Protein AF-A0A3C0G1G6-F1 (afdb_monomer)

Mean predicted aligned error: 9.92 Å

Foldseek 3Di:
DKDQVVQLEEEQDDPLPCVVVVLVVQVVHHRIDDDDDPDRDDDPVSPSGQYEYEDEDPVVSLVSVVVVCCVDDDDPDDPDDSVVSVVCCVPPDPCPDDPPVVSDDPSYDYDYPPDD

Radius of gyration: 16.05 Å; Cα contacts (8 Å, |Δi|>4): 121; chains: 1; bounding box: 33×27×41 Å

Secondary structure (DSSP, 8-state):
-EEEGGGTEEE---TTSTHHHHHHHHTTSTTEEE---SSSPPPGGGTTSEEEEEE--HHHHHHHHHHHHHH-SS-TT--S-HHHHHHHHHHH----S--GGGG--TTEEEEE----

Structure (mmCIF, N/CA/C/O backbone):
data_AF-A0A3C0G1G6-F1
#
_entry.id   AF-A0A3C0G1G6-F1
#
loop_
_atom_site.group_PDB
_atom_site.id
_atom_site.type_symbol
_atom_site.label_atom_id
_atom_site.label_alt_id
_atom_site.label_comp_id
_atom_site.label_asym_id
_atom_site.label_entity_id
_atom_site.label_seq_id
_atom_site.pdbx_PDB_ins_code
_atom_site.Cartn_x
_atom_site.Cartn_y
_atom_site.Cartn_z
_atom_site.occupancy
_atom_site.B_iso_or_equiv
_atom_site.auth_seq_id
_atom_site.auth_comp_id
_atom_site.auth_asym_id
_atom_site.auth_atom_id
_atom_site.pdbx_PDB_model_num
ATOM 1 N N . MET A 1 1 ? 3.414 0.442 7.561 1.00 76.69 1 MET A N 1
ATOM 2 C CA . MET A 1 1 ? 2.014 0.121 7.904 1.00 76.69 1 MET A CA 1
ATOM 3 C C . MET A 1 1 ? 1.460 1.295 8.693 1.00 76.69 1 MET A C 1
ATOM 5 O O . MET A 1 1 ? 2.227 1.971 9.367 1.00 76.69 1 MET A O 1
ATOM 9 N N . PHE A 1 2 ? 0.169 1.572 8.597 1.00 77.75 2 PHE A N 1
ATOM 10 C CA . PHE A 1 2 ? -0.470 2.659 9.342 1.00 77.75 2 PHE A CA 1
ATOM 11 C C . PHE A 1 2 ? -1.662 2.093 10.100 1.00 77.75 2 PHE A C 1
ATOM 13 O O . PHE A 1 2 ? -2.329 1.207 9.577 1.00 77.75 2 PHE A O 1
ATOM 20 N N . VAL A 1 3 ? -1.937 2.568 11.309 1.00 79.25 3 VAL A N 1
ATOM 21 C CA . VAL A 1 3 ? -3.097 2.116 12.089 1.00 79.25 3 VAL A CA 1
ATOM 22 C C . VAL A 1 3 ? -3.825 3.291 12.724 1.00 79.25 3 VAL A C 1
ATOM 24 O O . VAL A 1 3 ? -3.235 4.336 12.991 1.00 79.25 3 VAL A O 1
ATOM 27 N N . ILE A 1 4 ? -5.124 3.110 12.945 1.00 81.19 4 ILE A N 1
ATOM 28 C CA . ILE A 1 4 ? -6.011 4.048 13.631 1.00 81.19 4 ILE A CA 1
ATOM 29 C C . ILE A 1 4 ? -6.676 3.267 14.768 1.00 81.19 4 ILE A C 1
ATOM 31 O O . ILE A 1 4 ? -7.656 2.546 14.557 1.00 81.19 4 ILE A O 1
ATOM 35 N N . HIS A 1 5 ? -6.116 3.378 15.973 1.00 82.44 5 HIS A N 1
ATOM 36 C CA . HIS A 1 5 ? -6.478 2.540 17.121 1.00 82.44 5 HIS A CA 1
ATOM 37 C C . HIS A 1 5 ? -7.923 2.718 17.569 1.00 82.44 5 HIS A C 1
ATOM 39 O O . HIS A 1 5 ? -8.637 1.736 17.753 1.00 82.44 5 HIS A O 1
ATOM 45 N N . THR A 1 6 ? -8.373 3.966 17.671 1.00 83.25 6 THR A N 1
ATOM 46 C CA . THR A 1 6 ? -9.738 4.330 18.089 1.00 83.25 6 THR A CA 1
ATOM 47 C C . THR A 1 6 ? -10.812 3.704 17.201 1.00 83.25 6 THR A C 1
ATOM 49 O O . THR A 1 6 ? -11.889 3.362 17.677 1.00 83.25 6 THR A O 1
ATOM 52 N N . LYS A 1 7 ? -10.515 3.506 15.911 1.00 83.06 7 LYS A N 1
ATOM 53 C CA . LYS A 1 7 ? -11.435 2.916 14.927 1.00 83.06 7 LYS A CA 1
ATOM 54 C C . LYS A 1 7 ? -11.183 1.432 14.668 1.00 83.06 7 LYS A C 1
ATOM 56 O O . LYS A 1 7 ? -11.926 0.842 13.890 1.00 83.06 7 LYS A O 1
ATOM 61 N N . ARG A 1 8 ? -10.142 0.843 15.270 1.00 89.44 8 ARG A N 1
ATOM 62 C CA . ARG A 1 8 ? -9.682 -0.530 15.004 1.00 89.44 8 ARG A CA 1
ATOM 63 C C . ARG A 1 8 ? -9.488 -0.819 13.507 1.00 89.44 8 ARG A C 1
ATOM 65 O O . ARG A 1 8 ? -9.830 -1.896 13.025 1.00 89.44 8 ARG A O 1
ATOM 72 N N . LYS A 1 9 ? -8.942 0.155 12.768 1.00 88.19 9 LYS A N 1
ATOM 73 C CA . LYS A 1 9 ? -8.626 0.025 11.335 1.00 88.19 9 LYS A CA 1
ATOM 74 C C . LYS A 1 9 ? -7.128 0.137 11.097 1.00 88.19 9 LYS A C 1
ATOM 76 O O . LYS A 1 9 ? -6.443 0.900 11.779 1.00 88.19 9 LYS A O 1
ATOM 81 N N . GLY A 1 10 ? -6.626 -0.577 10.101 1.00 87.25 10 GLY A N 1
ATOM 82 C CA . GLY A 1 10 ? -5.230 -0.536 9.691 1.00 87.25 10 GLY A CA 1
ATOM 83 C C . GLY A 1 10 ? -5.069 -0.500 8.178 1.00 87.25 10 GLY A C 1
ATOM 84 O O . GLY A 1 10 ? -5.900 -1.013 7.439 1.00 87.25 10 GLY A O 1
ATOM 85 N N . PHE A 1 11 ? -3.984 0.106 7.709 1.00 84.38 11 PHE A N 1
ATOM 86 C CA . PHE A 1 11 ? -3.570 0.107 6.316 1.00 84.38 11 PHE A CA 1
ATOM 87 C C . PHE A 1 11 ? -2.209 -0.573 6.152 1.00 84.38 11 PHE A C 1
ATOM 89 O O . PHE A 1 11 ? -1.190 -0.151 6.722 1.00 84.38 11 PHE A O 1
ATOM 96 N N . ILE A 1 12 ? -2.172 -1.609 5.320 1.00 79.69 12 ILE A N 1
ATOM 97 C CA . ILE A 1 12 ? -0.930 -2.262 4.918 1.00 79.69 12 ILE A CA 1
ATOM 98 C C . ILE A 1 12 ? -0.312 -1.422 3.806 1.00 79.69 12 ILE A C 1
ATOM 100 O O . ILE A 1 12 ? -0.729 -1.473 2.648 1.00 79.69 12 ILE A O 1
ATOM 104 N N . HIS A 1 13 ? 0.702 -0.637 4.174 1.00 73.31 13 HIS A N 1
ATOM 105 C CA . HIS A 1 13 ? 1.500 0.086 3.195 1.00 73.31 13 HIS A CA 1
ATOM 106 C C . HIS A 1 13 ? 2.346 -0.892 2.389 1.00 73.31 13 HIS A C 1
ATOM 108 O O . HIS A 1 13 ? 3.306 -1.462 2.907 1.00 73.31 13 HIS A O 1
ATOM 114 N N . ILE A 1 14 ? 2.012 -1.018 1.112 1.00 67.75 14 ILE A N 1
ATOM 115 C CA . ILE A 1 14 ? 2.878 -1.649 0.126 1.00 67.75 14 ILE A CA 1
ATOM 116 C C . ILE A 1 14 ? 3.761 -0.548 -0.479 1.00 67.75 14 ILE A C 1
ATOM 118 O O . ILE A 1 14 ? 3.225 0.472 -0.920 1.00 67.75 14 ILE A O 1
ATOM 122 N N . PRO A 1 15 ? 5.097 -0.699 -0.503 1.00 63.19 15 PRO A N 1
ATOM 123 C CA . PRO A 1 15 ? 5.981 0.303 -1.082 1.00 63.19 15 PRO A CA 1
ATOM 124 C C . PRO A 1 15 ? 5.547 0.718 -2.491 1.00 63.19 15 PRO A C 1
ATOM 126 O O . PRO A 1 15 ? 5.144 -0.119 -3.297 1.00 63.19 15 PRO A O 1
ATOM 129 N N . ARG A 1 16 ? 5.687 2.016 -2.789 1.00 63.00 16 ARG A N 1
ATOM 130 C CA . ARG A 1 16 ? 5.404 2.627 -4.106 1.00 63.00 16 ARG A CA 1
ATOM 131 C C . ARG A 1 16 ? 3.931 2.626 -4.546 1.00 63.00 16 ARG A C 1
ATOM 133 O O . ARG A 1 16 ? 3.653 2.961 -5.690 1.00 63.00 16 ARG A O 1
ATOM 140 N N . THR A 1 17 ? 2.996 2.334 -3.645 1.00 62.09 17 THR A N 1
ATOM 141 C CA . THR A 1 17 ? 1.580 2.721 -3.794 1.00 62.09 17 THR A CA 1
ATOM 142 C C . THR A 1 17 ? 1.334 4.096 -3.157 1.00 62.09 17 THR A C 1
ATOM 144 O O . THR A 1 17 ? 2.267 4.693 -2.606 1.00 62.09 17 THR A O 1
ATOM 147 N N . ALA A 1 18 ? 0.092 4.599 -3.183 1.00 66.19 18 ALA A N 1
ATOM 148 C CA . ALA A 1 18 ? -0.357 5.873 -2.595 1.00 66.19 18 ALA A CA 1
ATOM 149 C C . ALA A 1 18 ? -0.147 6.015 -1.062 1.00 66.19 18 ALA A C 1
ATOM 151 O O . ALA A 1 18 ? -0.780 6.836 -0.407 1.00 66.19 18 ALA A O 1
ATOM 152 N N . GLY A 1 19 ? 0.762 5.248 -0.455 1.00 73.56 19 GLY A N 1
ATOM 153 C CA . GLY A 1 19 ? 1.012 5.207 0.979 1.00 73.56 19 GLY A CA 1
ATOM 154 C C . GLY A 1 19 ? 1.360 6.543 1.617 1.00 73.56 19 GLY A C 1
ATOM 155 O O . GLY A 1 19 ? 0.882 6.792 2.711 1.00 73.56 19 GLY A O 1
ATOM 156 N N . ARG A 1 20 ? 2.126 7.423 0.953 1.00 75.69 20 ARG A N 1
ATOM 157 C CA . ARG A 1 20 ? 2.400 8.774 1.489 1.00 75.69 20 ARG A CA 1
ATOM 158 C C . ARG A 1 20 ? 1.136 9.633 1.561 1.00 75.69 20 ARG A C 1
ATOM 160 O O . ARG A 1 20 ? 0.958 10.368 2.525 1.00 75.69 20 ARG A O 1
ATOM 167 N N . PHE A 1 21 ? 0.272 9.532 0.551 1.00 79.31 21 PHE A N 1
ATOM 168 C CA . PHE A 1 21 ? -1.016 10.221 0.539 1.00 79.31 21 PHE A CA 1
ATOM 169 C C . PHE A 1 21 ? -1.950 9.644 1.609 1.00 79.31 21 PHE A C 1
ATOM 171 O O . PHE A 1 21 ? -2.508 10.382 2.407 1.00 79.31 21 PHE A O 1
ATOM 178 N N . ILE A 1 22 ? -2.050 8.320 1.705 1.00 79.31 22 ILE A N 1
ATOM 179 C CA . ILE A 1 22 ? -2.877 7.660 2.723 1.00 79.31 22 ILE A CA 1
ATOM 180 C C . ILE A 1 22 ? -2.375 7.987 4.129 1.00 79.31 22 ILE A C 1
ATOM 182 O O . ILE A 1 22 ? -3.173 8.310 5.001 1.00 79.31 22 ILE A O 1
ATOM 186 N N . GLU A 1 23 ? -1.059 7.980 4.348 1.00 83.69 23 GLU A N 1
ATOM 187 C CA . GLU A 1 23 ? -0.467 8.390 5.618 1.00 83.69 23 GLU A CA 1
ATOM 188 C C . GLU A 1 23 ? -0.842 9.833 5.971 1.00 83.69 23 GLU A C 1
ATOM 190 O O . GLU A 1 23 ? -1.193 10.097 7.120 1.00 83.69 23 GLU A O 1
ATOM 195 N N . SER A 1 24 ? -0.807 10.762 5.006 1.00 85.31 24 SER A N 1
ATOM 196 C CA . SER A 1 24 ? -1.174 12.160 5.261 1.00 85.31 24 SER A CA 1
ATOM 197 C C . SER A 1 24 ? -2.642 12.305 5.659 1.00 85.31 24 SER A C 1
ATOM 199 O O . SER A 1 24 ? -2.934 13.056 6.585 1.00 85.31 24 SER A O 1
ATOM 201 N N . GLN A 1 25 ? -3.542 11.535 5.041 1.00 85.62 25 GLN A N 1
ATOM 202 C CA . GLN A 1 25 ? -4.954 11.502 5.429 1.00 85.62 25 GLN A CA 1
ATOM 203 C C . GLN A 1 25 ? -5.151 10.859 6.808 1.00 85.62 25 GLN A C 1
ATOM 205 O O . GLN A 1 25 ? -5.896 11.378 7.637 1.00 85.62 25 GLN A O 1
ATOM 210 N N . CYS A 1 26 ? -4.456 9.756 7.101 1.00 84.38 26 CYS A N 1
ATOM 211 C CA . CYS A 1 26 ? -4.570 9.068 8.385 1.00 84.38 26 CYS A CA 1
ATOM 212 C C . CYS A 1 26 ? -4.042 9.903 9.559 1.00 84.38 26 CYS A C 1
ATOM 214 O O . CYS A 1 26 ? -4.602 9.808 10.645 1.00 84.38 26 CYS A O 1
ATOM 216 N N . ARG A 1 27 ? -3.017 10.744 9.355 1.00 88.75 27 ARG A N 1
ATOM 217 C CA . ARG A 1 27 ? -2.477 11.652 10.388 1.00 88.75 27 ARG A CA 1
ATOM 218 C C . ARG A 1 27 ? -3.500 12.647 10.936 1.00 88.75 27 ARG A C 1
ATOM 220 O O . ARG A 1 27 ? -3.299 13.164 12.028 1.00 88.75 27 ARG A O 1
ATOM 227 N N . LEU A 1 28 ? -4.572 12.912 10.192 1.00 88.56 28 LEU A N 1
ATOM 228 C CA . LEU A 1 28 ? -5.660 13.795 10.616 1.00 88.56 28 LEU A CA 1
ATOM 229 C C . LEU A 1 28 ? -6.661 13.096 11.552 1.00 88.56 28 LEU A C 1
ATOM 231 O O . LEU A 1 28 ? -7.572 13.740 12.064 1.00 88.56 28 LEU A O 1
ATOM 235 N N . LEU A 1 29 ? -6.530 11.782 11.757 1.00 86.81 29 LEU A N 1
ATOM 236 C CA . LEU A 1 29 ? -7.457 10.986 12.553 1.00 86.81 29 LEU A CA 1
ATOM 237 C C . LEU A 1 29 ? -6.936 10.783 13.978 1.00 86.81 29 LEU A C 1
ATOM 239 O O . LEU A 1 29 ? -5.769 10.454 14.199 1.00 86.81 29 LEU A O 1
ATOM 243 N N . GLU A 1 30 ? -7.838 10.907 14.951 1.00 89.56 30 GLU A N 1
ATOM 244 C CA . GLU A 1 30 ? -7.553 10.577 16.346 1.00 89.56 30 GLU A CA 1
ATOM 245 C C . GLU A 1 30 ? -7.119 9.110 16.484 1.00 89.56 30 GLU A C 1
ATOM 247 O O . GLU A 1 30 ? -7.738 8.208 15.916 1.00 89.56 30 GLU A O 1
ATOM 252 N N . GLY A 1 31 ? -6.066 8.857 17.263 1.00 86.19 31 GLY A N 1
ATOM 253 C CA . GLY A 1 31 ? -5.546 7.506 17.482 1.00 86.19 31 GLY A CA 1
ATOM 254 C C . GLY A 1 31 ? -4.698 6.963 16.332 1.00 86.19 31 GLY A C 1
ATOM 255 O O . GLY A 1 31 ? -4.462 5.754 16.285 1.00 86.19 31 GLY A O 1
ATOM 256 N N . PHE A 1 32 ? -4.248 7.820 15.410 1.00 90.56 32 PHE A N 1
ATOM 257 C CA . PHE A 1 32 ? -3.261 7.455 14.398 1.00 90.56 32 PHE A CA 1
ATOM 258 C C . PHE A 1 32 ? -1.930 7.032 15.030 1.00 90.56 32 PHE A C 1
ATOM 260 O O . PHE A 1 32 ? -1.363 7.745 15.858 1.00 90.56 32 PHE A O 1
ATOM 267 N N . GLN A 1 33 ? -1.390 5.906 14.566 1.00 87.31 33 GLN A N 1
ATOM 268 C CA . GLN A 1 33 ? -0.005 5.513 14.797 1.00 87.31 33 GLN A CA 1
ATOM 269 C C . GLN A 1 33 ? 0.624 4.985 13.503 1.00 87.31 33 GLN A C 1
ATOM 271 O O . GLN A 1 33 ? 0.012 4.248 12.723 1.00 87.31 33 GLN A O 1
ATOM 276 N N . SER A 1 34 ? 1.885 5.357 13.278 1.00 82.62 34 SER A N 1
ATOM 277 C CA . SER A 1 34 ? 2.695 4.826 12.182 1.00 82.62 34 SER A CA 1
ATOM 278 C C . SER A 1 34 ? 3.540 3.672 12.707 1.00 82.62 34 SER A C 1
ATOM 280 O O . SER A 1 34 ? 4.373 3.865 13.591 1.00 82.62 34 SER A O 1
ATOM 282 N N . ILE A 1 35 ? 3.330 2.471 12.165 1.00 77.38 35 ILE A N 1
ATOM 283 C CA . ILE A 1 35 ? 4.065 1.268 12.561 1.00 77.38 35 ILE A CA 1
ATOM 284 C C . ILE A 1 35 ? 4.984 0.872 11.406 1.00 77.38 35 ILE A C 1
ATOM 286 O O . ILE A 1 35 ? 4.553 0.682 10.259 1.00 77.38 35 ILE A O 1
ATOM 290 N N . ARG A 1 36 ? 6.277 0.731 11.704 1.00 69.25 36 ARG A N 1
ATOM 291 C CA . ARG A 1 36 ? 7.300 0.284 10.751 1.00 69.25 36 ARG A CA 1
ATOM 292 C C . ARG A 1 36 ? 7.731 -1.147 11.079 1.00 69.25 36 ARG A C 1
ATOM 294 O O . ARG A 1 36 ? 8.800 -1.326 11.657 1.00 69.25 36 ARG A O 1
ATOM 301 N N . PRO A 1 37 ? 6.923 -2.172 10.765 1.00 59.69 37 PRO A N 1
ATOM 302 C CA . PRO A 1 37 ? 7.414 -3.531 10.890 1.00 59.69 37 PRO A CA 1
ATOM 303 C C . PRO A 1 37 ? 8.482 -3.766 9.813 1.00 59.69 37 PRO A C 1
ATOM 305 O O . PRO A 1 37 ? 8.347 -3.299 8.680 1.00 59.69 37 PRO A O 1
ATOM 308 N N . HIS A 1 38 ? 9.546 -4.488 10.171 1.00 53.12 38 HIS A N 1
ATOM 309 C CA . HIS A 1 38 ? 10.630 -4.847 9.249 1.00 53.12 38 HIS A CA 1
ATOM 310 C C . HIS A 1 38 ? 10.192 -5.836 8.154 1.00 53.12 38 HIS A C 1
ATOM 312 O O . HIS A 1 38 ? 10.932 -6.071 7.207 1.00 53.12 38 HIS A O 1
ATOM 318 N N . HIS A 1 39 ? 8.973 -6.370 8.242 1.00 53.25 39 HIS A N 1
ATOM 319 C CA . HIS A 1 39 ? 8.367 -7.263 7.264 1.00 53.25 39 HIS A CA 1
ATOM 320 C C . HIS A 1 39 ? 6.857 -7.002 7.188 1.00 53.25 39 HIS A C 1
ATOM 322 O O . HIS A 1 39 ? 6.254 -6.463 8.114 1.00 53.25 39 HIS A O 1
ATOM 328 N N . THR A 1 40 ? 6.244 -7.361 6.066 1.00 60.62 40 THR A N 1
ATOM 329 C CA . THR A 1 40 ? 4.850 -7.096 5.664 1.00 60.62 40 THR A CA 1
ATOM 330 C C . THR A 1 40 ? 3.775 -7.851 6.471 1.00 60.62 40 THR A C 1
ATOM 332 O O . THR A 1 40 ? 2.650 -8.013 6.006 1.00 60.62 40 THR A O 1
ATOM 335 N N . HIS A 1 41 ? 4.082 -8.299 7.689 1.00 68.62 41 HIS A N 1
ATOM 336 C CA . HIS A 1 41 ? 3.168 -9.053 8.550 1.00 68.62 41 HIS A CA 1
ATOM 337 C C . HIS A 1 41 ? 2.378 -8.144 9.493 1.00 68.62 41 HIS A C 1
ATOM 339 O O . HIS A 1 41 ? 2.917 -7.188 10.051 1.00 68.62 41 HIS A O 1
ATOM 345 N N . ILE A 1 42 ? 1.101 -8.478 9.701 1.00 75.75 42 ILE A N 1
ATOM 346 C CA . ILE A 1 42 ? 0.268 -7.879 10.749 1.00 75.75 42 ILE A CA 1
ATOM 347 C C . ILE A 1 42 ? 0.735 -8.427 12.110 1.00 75.75 42 ILE A C 1
ATOM 349 O O . ILE A 1 42 ? 0.713 -9.647 12.292 1.00 75.75 42 ILE A O 1
ATOM 353 N N . PRO A 1 43 ? 1.148 -7.568 13.063 1.00 78.50 43 PRO A N 1
ATOM 354 C CA . PRO A 1 43 ? 1.479 -7.993 14.423 1.00 78.50 43 PRO A CA 1
ATOM 355 C C . PRO A 1 43 ? 0.318 -8.735 15.097 1.00 78.50 43 PRO A C 1
ATOM 357 O O . PRO A 1 43 ? -0.841 -8.367 14.908 1.00 78.50 43 PRO A O 1
ATOM 360 N N . GLU A 1 44 ? 0.621 -9.749 15.914 1.00 82.38 44 GLU A N 1
ATOM 361 C CA . GLU A 1 44 ? -0.392 -10.603 16.562 1.00 82.38 44 GLU A CA 1
ATOM 362 C C . GLU A 1 44 ? -1.440 -9.790 17.332 1.00 82.38 44 GLU A C 1
ATOM 364 O O . GLU A 1 44 ? -2.639 -10.027 17.217 1.00 82.38 4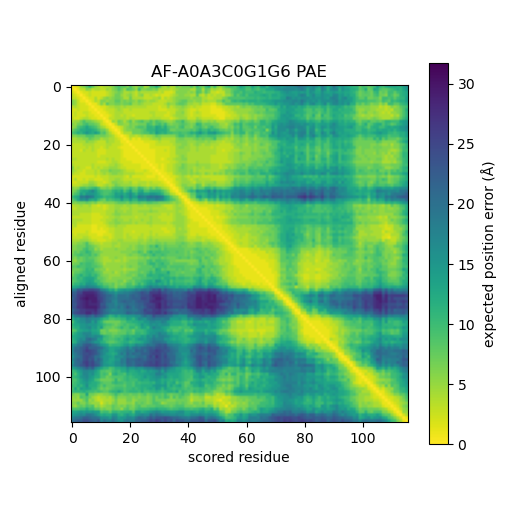4 GLU A O 1
ATOM 369 N N . ASN A 1 45 ? -0.982 -8.758 18.044 1.00 84.88 45 ASN A N 1
ATO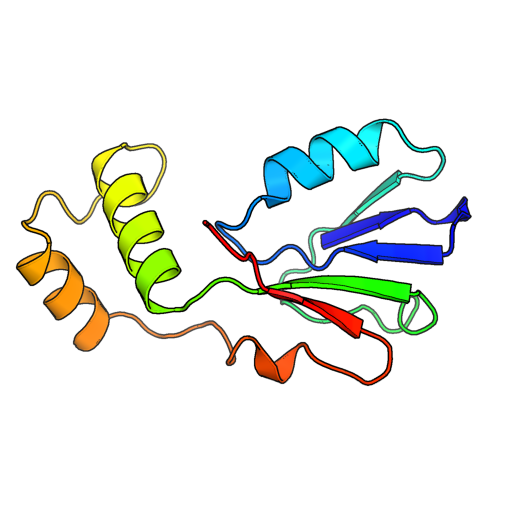M 370 C CA . ASN A 1 45 ? -1.804 -7.860 18.850 1.00 84.88 45 ASN A CA 1
ATOM 371 C C . ASN A 1 45 ? -2.702 -6.909 18.034 1.00 84.88 45 ASN A C 1
ATOM 373 O O . ASN A 1 45 ? -3.385 -6.082 18.631 1.00 84.88 45 ASN A O 1
ATOM 377 N N . LEU A 1 46 ? -2.659 -6.974 16.699 1.00 85.88 46 LEU A N 1
ATOM 378 C CA . LEU A 1 46 ? -3.458 -6.148 15.790 1.00 85.88 46 LEU A CA 1
ATOM 379 C C . LEU A 1 46 ? -4.239 -6.985 14.759 1.00 85.88 46 LEU A C 1
ATOM 381 O O . LEU A 1 46 ? -4.813 -6.436 13.815 1.00 85.88 46 LEU A O 1
ATOM 385 N N . LYS A 1 47 ? -4.260 -8.319 14.886 1.00 84.38 47 LYS A N 1
ATOM 386 C CA . LYS A 1 47 ? -4.974 -9.203 13.943 1.00 84.38 47 LYS A CA 1
ATOM 387 C C . LYS A 1 47 ? -6.487 -8.995 13.934 1.00 84.38 47 LYS A C 1
ATOM 389 O O . LYS A 1 47 ? -7.139 -9.276 12.933 1.00 84.38 47 LYS A O 1
ATOM 394 N N . ASP A 1 48 ? -7.029 -8.488 15.030 1.00 85.81 48 ASP A N 1
ATOM 395 C CA . ASP A 1 48 ? -8.443 -8.203 15.255 1.00 85.81 48 ASP A CA 1
ATOM 396 C C . ASP A 1 48 ? -8.910 -6.857 14.660 1.00 85.81 48 ASP A C 1
ATOM 398 O O . ASP A 1 48 ? -10.065 -6.462 14.847 1.00 85.81 48 ASP A O 1
ATOM 402 N N . TYR A 1 49 ? -8.024 -6.142 13.960 1.00 88.88 49 TYR A N 1
ATOM 403 C CA . TYR A 1 49 ? -8.333 -4.898 13.255 1.00 88.88 49 TYR A CA 1
ATOM 404 C C . TYR A 1 49 ? -8.904 -5.189 11.862 1.00 88.88 49 TYR A C 1
ATOM 406 O O . TYR A 1 49 ? -8.587 -6.200 11.233 1.00 88.88 49 TYR A O 1
ATOM 414 N N . GLU A 1 50 ? -9.716 -4.264 11.353 1.00 88.19 50 GLU A N 1
ATOM 415 C CA . GLU A 1 50 ? -10.090 -4.234 9.938 1.00 88.19 50 GLU A CA 1
ATOM 416 C C . GLU A 1 50 ? -8.892 -3.730 9.125 1.00 88.19 50 GLU A C 1
ATOM 418 O O . GLU A 1 50 ? -8.435 -2.599 9.319 1.00 88.19 50 GLU A O 1
ATOM 423 N N . TRP A 1 51 ? -8.377 -4.553 8.212 1.00 86.12 51 TRP A N 1
ATOM 424 C CA . TRP A 1 51 ? -7.211 -4.197 7.413 1.00 86.12 51 TRP A CA 1
ATOM 425 C C . TRP A 1 51 ? -7.585 -3.796 5.997 1.00 86.12 51 TRP A C 1
ATOM 427 O O . TRP A 1 51 ? -8.413 -4.418 5.339 1.00 86.12 51 TRP A O 1
ATOM 437 N N . HIS A 1 52 ? -6.922 -2.752 5.526 1.00 84.12 52 HIS A N 1
ATOM 438 C CA . HIS A 1 52 ? -7.098 -2.159 4.217 1.00 84.12 52 HIS A CA 1
ATOM 439 C C . HIS A 1 52 ? -5.758 -2.230 3.466 1.00 84.12 52 HIS A C 1
ATOM 441 O O . HIS A 1 52 ? -4.712 -1.877 4.013 1.00 84.12 52 HIS A O 1
ATOM 447 N N . THR A 1 53 ? -5.755 -2.661 2.206 1.00 81.12 53 THR A N 1
ATOM 448 C CA . THR A 1 53 ? -4.592 -2.526 1.324 1.00 81.12 53 THR A CA 1
ATOM 449 C C . THR A 1 53 ? -4.988 -2.163 -0.106 1.00 81.12 53 THR A C 1
ATOM 451 O O . THR A 1 53 ? -6.070 -2.518 -0.568 1.00 81.12 53 THR A O 1
ATOM 454 N N . LEU A 1 54 ? -4.101 -1.446 -0.798 1.00 75.81 54 LEU A N 1
ATOM 455 C CA . LEU A 1 54 ? -4.231 -1.151 -2.223 1.00 75.81 54 LEU A CA 1
ATOM 456 C C . LEU A 1 54 ? -3.263 -2.020 -3.012 1.00 75.81 54 LEU A C 1
ATOM 458 O O . LEU A 1 54 ? -2.049 -1.984 -2.776 1.00 75.81 54 LEU A O 1
ATOM 462 N N . VAL A 1 55 ? -3.811 -2.755 -3.971 1.00 72.44 55 VAL A N 1
ATOM 463 C CA . VAL A 1 55 ? -3.047 -3.528 -4.944 1.00 72.44 55 VAL A CA 1
ATOM 464 C C . VAL A 1 55 ? -3.090 -2.784 -6.271 1.00 72.44 55 VAL A C 1
ATOM 466 O O . VAL A 1 55 ? -4.115 -2.223 -6.657 1.00 72.44 55 VAL A O 1
ATOM 469 N N . ARG A 1 56 ? -1.942 -2.749 -6.944 1.00 70.19 56 ARG A N 1
ATOM 470 C CA . ARG A 1 56 ? -1.771 -2.093 -8.235 1.00 70.19 56 ARG A CA 1
ATOM 471 C C . ARG A 1 56 ? -1.466 -3.150 -9.276 1.00 70.19 56 ARG A C 1
ATOM 473 O O . ARG A 1 56 ? -0.760 -4.109 -8.957 1.00 70.19 56 ARG A O 1
ATOM 480 N N . ASP A 1 57 ? -1.961 -2.941 -10.489 1.00 71.25 57 ASP A N 1
ATOM 481 C CA . ASP A 1 57 ? -1.601 -3.761 -11.635 1.00 71.25 57 ASP A CA 1
ATOM 482 C C . ASP A 1 57 ? -0.064 -3.932 -11.726 1.00 71.25 57 ASP A C 1
ATOM 484 O O . ASP A 1 57 ? 0.688 -2.959 -11.558 1.00 71.25 57 ASP A O 1
ATOM 488 N N . PRO A 1 58 ? 0.437 -5.166 -11.922 1.00 70.06 58 PRO A N 1
ATOM 489 C CA . PRO A 1 58 ? 1.870 -5.432 -11.945 1.00 70.06 58 PRO A CA 1
ATOM 490 C C . PRO A 1 58 ? 2.602 -4.699 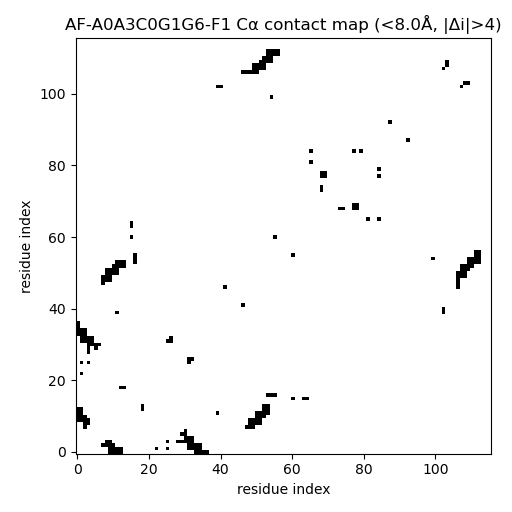-13.078 1.00 70.06 58 PRO A C 1
ATOM 492 O O . PRO A 1 58 ? 3.736 -4.266 -12.862 1.00 70.06 58 PRO A O 1
ATOM 495 N N . VAL A 1 59 ? 1.980 -4.503 -14.246 1.00 71.38 59 VAL A N 1
ATOM 496 C CA . VAL A 1 59 ? 2.570 -3.767 -15.376 1.00 71.38 59 VAL A CA 1
ATOM 497 C C . VAL A 1 59 ? 2.707 -2.292 -15.014 1.00 71.38 59 VAL A C 1
ATOM 499 O O . VAL A 1 59 ? 3.796 -1.719 -15.120 1.00 71.38 59 VAL A O 1
ATOM 502 N N . GLU A 1 60 ? 1.644 -1.683 -14.490 1.00 72.75 60 GLU A N 1
ATOM 503 C CA . GLU A 1 60 ? 1.703 -0.297 -14.028 1.00 72.75 60 GLU A CA 1
ATOM 504 C C . GLU A 1 60 ? 2.719 -0.094 -12.900 1.00 72.75 60 GLU A C 1
ATOM 506 O O . GLU A 1 60 ? 3.404 0.933 -12.833 1.00 72.75 60 GLU A O 1
ATOM 511 N N . ARG A 1 61 ? 2.834 -1.073 -11.997 1.00 74.00 61 ARG A N 1
ATOM 512 C CA . ARG A 1 61 ? 3.805 -1.041 -10.906 1.00 74.00 61 ARG A CA 1
ATOM 513 C C . ARG A 1 61 ? 5.231 -1.010 -11.446 1.00 74.00 61 ARG A C 1
ATOM 515 O O . ARG A 1 61 ? 6.026 -0.197 -10.977 1.00 74.00 61 ARG A O 1
ATOM 522 N N . VAL A 1 62 ? 5.546 -1.842 -12.436 1.00 74.31 62 VAL A N 1
ATOM 523 C CA . VAL A 1 62 ? 6.858 -1.867 -13.100 1.00 74.31 62 VAL A CA 1
ATOM 524 C C . VAL A 1 62 ? 7.149 -0.528 -13.789 1.00 74.31 62 VAL A C 1
ATOM 526 O O . VAL A 1 62 ? 8.217 0.047 -13.572 1.00 74.31 62 VAL A O 1
ATOM 529 N N . ILE A 1 63 ? 6.180 0.039 -14.515 1.00 74.69 63 ILE A N 1
ATOM 530 C CA . ILE A 1 63 ? 6.311 1.366 -15.146 1.00 74.69 63 ILE A CA 1
ATOM 531 C C . ILE A 1 63 ? 6.536 2.462 -14.095 1.00 74.69 63 ILE A C 1
ATOM 533 O O . ILE A 1 63 ? 7.381 3.342 -14.270 1.00 74.69 63 ILE A O 1
ATOM 537 N N . SER A 1 64 ? 5.808 2.421 -12.979 1.00 73.62 64 SER A N 1
ATOM 538 C CA . SER A 1 64 ? 5.960 3.387 -11.890 1.00 73.62 64 SER A CA 1
ATOM 539 C C . SER A 1 64 ? 7.331 3.292 -11.219 1.00 73.62 64 SER A C 1
ATOM 541 O O . SER A 1 64 ? 7.876 4.324 -10.822 1.00 73.62 64 SER A O 1
ATOM 543 N N . ILE A 1 65 ? 7.889 2.085 -11.083 1.00 74.31 65 ILE A N 1
ATOM 544 C CA . ILE A 1 65 ? 9.245 1.876 -10.562 1.00 74.31 65 ILE A CA 1
ATOM 545 C C . ILE A 1 65 ? 10.269 2.445 -11.544 1.00 74.31 65 ILE A C 1
ATOM 547 O O . ILE A 1 65 ? 11.139 3.193 -11.105 1.00 74.31 65 ILE A O 1
ATOM 551 N N . TYR A 1 66 ? 10.122 2.176 -12.846 1.00 75.00 66 TYR A N 1
ATOM 552 C CA . TYR A 1 66 ? 10.986 2.746 -13.883 1.00 75.00 66 TYR A CA 1
ATOM 553 C C . TYR A 1 66 ? 10.978 4.278 -13.850 1.00 75.00 66 TYR A C 1
ATOM 555 O O . TYR A 1 66 ? 12.018 4.916 -13.721 1.00 75.00 66 TYR A O 1
ATOM 563 N N . ARG A 1 67 ? 9.796 4.903 -13.890 1.00 75.12 67 ARG A N 1
ATOM 564 C CA . ARG A 1 67 ? 9.678 6.371 -13.837 1.00 75.12 67 ARG A CA 1
ATOM 565 C C . ARG A 1 67 ? 10.294 6.940 -12.562 1.00 75.12 67 ARG A C 1
ATOM 567 O O . ARG A 1 67 ? 10.949 7.978 -12.600 1.00 75.12 67 ARG A O 1
ATOM 574 N N . HIS A 1 68 ? 10.124 6.251 -11.435 1.00 70.56 68 HIS A N 1
ATOM 575 C CA . HIS A 1 68 ? 10.747 6.668 -10.189 1.00 70.56 68 HIS A CA 1
ATOM 576 C C . HIS A 1 68 ? 12.277 6.517 -10.206 1.00 70.56 68 HIS A C 1
ATOM 578 O O . HIS A 1 68 ? 12.962 7.405 -9.699 1.00 70.56 68 HIS A O 1
ATOM 584 N N . SER A 1 69 ? 12.823 5.455 -10.813 1.00 67.69 69 SER A N 1
ATOM 585 C CA . SER A 1 69 ? 14.275 5.275 -10.945 1.00 67.69 69 SER A CA 1
ATOM 586 C C . SER A 1 69 ? 14.914 6.323 -11.857 1.00 67.69 69 SER A C 1
ATOM 588 O O . SER A 1 69 ? 16.053 6.709 -11.617 1.00 67.69 69 SER A O 1
ATOM 590 N N . GLN A 1 70 ? 14.174 6.836 -12.846 1.00 69.50 70 GLN A N 1
ATOM 591 C CA . GLN A 1 70 ? 14.614 7.958 -13.685 1.00 69.50 70 GLN A CA 1
ATOM 592 C C . GLN A 1 70 ? 14.568 9.312 -12.944 1.00 69.50 70 GLN A C 1
ATOM 594 O O . GLN A 1 70 ? 15.342 10.211 -13.260 1.00 69.50 70 GLN A O 1
ATOM 599 N N . GLY A 1 71 ? 13.672 9.470 -11.958 1.00 60.47 71 GLY A N 1
ATOM 600 C CA . GLY A 1 71 ? 13.400 10.746 -11.278 1.00 60.47 71 GLY A CA 1
ATOM 601 C C . GLY A 1 71 ? 14.264 11.077 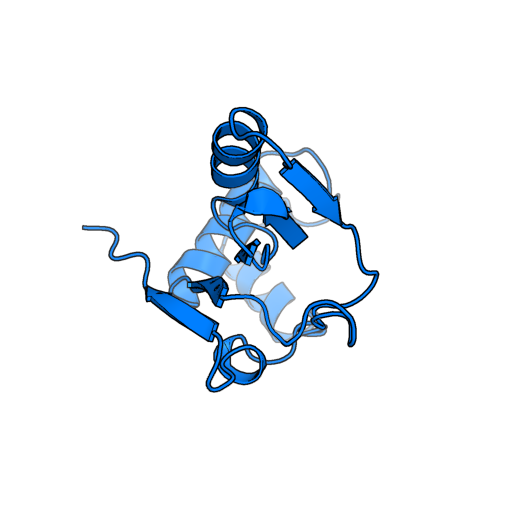-10.051 1.00 60.47 71 GLY A C 1
ATOM 602 O O . GLY A 1 71 ? 14.263 12.225 -9.627 1.00 60.47 71 GLY A O 1
ATOM 603 N N . GLY A 1 72 ? 14.998 10.107 -9.490 1.00 55.84 72 GLY A N 1
ATOM 604 C CA . GLY A 1 72 ? 16.008 10.317 -8.440 1.00 55.84 72 GLY A CA 1
ATOM 605 C C . GLY A 1 72 ? 15.486 10.682 -7.036 1.00 55.84 72 GLY A C 1
ATOM 606 O O . GLY A 1 72 ? 15.023 11.789 -6.790 1.00 55.84 72 GLY A O 1
ATOM 607 N N . ALA A 1 73 ? 15.660 9.764 -6.079 1.00 45.25 73 ALA A N 1
ATOM 608 C CA . ALA A 1 73 ? 15.858 10.084 -4.652 1.00 45.25 73 ALA A CA 1
ATOM 609 C C . ALA A 1 73 ? 16.508 8.920 -3.882 1.00 45.25 73 ALA A C 1
ATOM 611 O O . ALA A 1 73 ? 17.159 9.152 -2.878 1.00 45.25 73 ALA A O 1
ATOM 612 N N . ASP A 1 74 ? 16.376 7.682 -4.360 1.00 47.72 74 ASP A N 1
ATOM 613 C CA . ASP A 1 74 ? 17.168 6.542 -3.894 1.00 47.72 74 ASP A CA 1
ATOM 614 C C . ASP A 1 74 ? 17.090 5.432 -4.949 1.00 47.72 74 ASP A C 1
ATOM 616 O O . ASP A 1 74 ? 15.996 5.145 -5.434 1.00 47.72 74 ASP A O 1
ATOM 620 N N . MET A 1 75 ? 18.239 4.818 -5.259 1.00 45.41 75 MET A N 1
ATOM 621 C CA . MET A 1 75 ? 18.537 3.797 -6.291 1.00 45.41 75 MET A CA 1
ATOM 622 C C . MET A 1 75 ? 19.362 4.292 -7.492 1.00 45.41 75 MET A C 1
ATOM 624 O O . MET A 1 75 ? 18.900 4.498 -8.608 1.00 45.41 75 MET A O 1
ATOM 628 N N . THR A 1 76 ? 20.660 4.382 -7.235 1.00 44.28 76 THR A N 1
ATOM 629 C CA . THR A 1 76 ? 21.787 4.833 -8.061 1.00 44.28 76 THR A CA 1
ATOM 630 C C . THR A 1 76 ? 22.145 3.982 -9.299 1.00 44.28 76 THR A C 1
ATOM 632 O O . THR A 1 76 ? 23.298 4.031 -9.721 1.00 44.28 76 THR A O 1
ATOM 635 N N . ARG A 1 77 ? 21.248 3.180 -9.902 1.00 51.31 77 ARG A N 1
ATOM 636 C CA . ARG A 1 77 ? 21.701 2.134 -10.860 1.00 51.31 77 ARG A CA 1
ATOM 637 C C . ARG A 1 77 ? 21.074 2.039 -12.251 1.00 51.31 77 ARG A C 1
ATOM 639 O O . ARG A 1 77 ? 21.685 1.376 -13.081 1.00 51.31 77 ARG A O 1
ATOM 646 N N . HIS A 1 78 ? 19.977 2.720 -12.584 1.00 52.53 78 HIS A N 1
ATOM 647 C CA . HIS A 1 78 ? 19.471 2.666 -13.966 1.00 52.53 78 HIS A CA 1
ATOM 648 C C . HIS A 1 78 ? 19.224 4.044 -14.574 1.00 52.53 78 HIS A C 1
ATOM 650 O O . HIS A 1 78 ? 18.197 4.668 -14.344 1.00 52.53 78 HIS A O 1
ATOM 656 N N . LYS A 1 79 ? 20.183 4.465 -15.409 1.00 59.25 79 LYS A N 1
ATOM 657 C CA . LYS A 1 79 ? 20.046 5.525 -16.424 1.00 59.25 79 LYS A CA 1
ATOM 658 C C . LYS A 1 79 ? 19.753 4.942 -17.820 1.00 59.25 79 LYS A C 1
ATOM 660 O O . LYS A 1 79 ? 20.049 5.580 -18.822 1.00 59.25 79 LYS A O 1
ATOM 665 N N . GLY A 1 80 ? 19.271 3.699 -17.863 1.00 65.62 80 GLY A N 1
ATOM 666 C CA . GLY A 1 80 ? 19.054 2.945 -19.093 1.00 65.62 80 GLY A CA 1
ATOM 667 C C . GLY A 1 80 ? 17.676 3.161 -19.715 1.00 65.62 80 GLY A C 1
ATOM 668 O O . GLY A 1 80 ? 16.784 3.763 -19.101 1.00 65.62 80 GLY A O 1
ATOM 669 N N . THR A 1 81 ? 17.495 2.643 -20.928 1.00 79.62 81 THR A N 1
ATOM 670 C CA . THR A 1 81 ? 16.190 2.575 -21.602 1.00 79.62 81 THR A CA 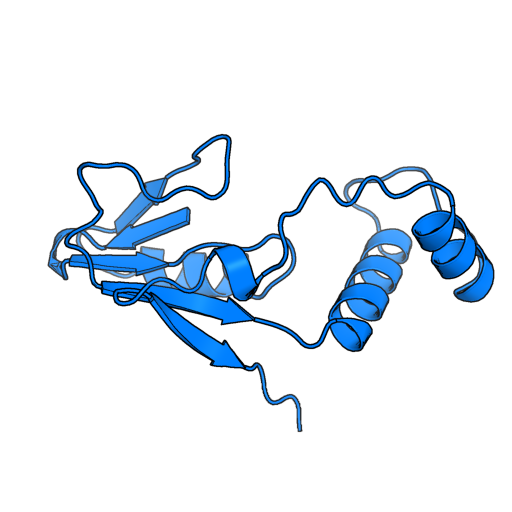1
ATOM 671 C C . THR A 1 81 ? 15.198 1.727 -20.795 1.00 79.62 81 THR A C 1
ATOM 673 O O . THR A 1 81 ? 15.570 1.013 -19.859 1.00 79.62 81 THR A O 1
ATOM 676 N N . PHE A 1 82 ? 13.907 1.807 -21.129 1.00 77.88 82 PHE A N 1
ATOM 677 C CA . PHE A 1 82 ? 12.904 0.944 -20.498 1.00 77.88 82 PHE A CA 1
ATOM 678 C C . PHE A 1 82 ? 13.226 -0.545 -20.707 1.00 77.88 82 PHE A C 1
ATOM 680 O O . PHE A 1 82 ? 13.110 -1.325 -19.766 1.00 77.88 82 PHE A O 1
ATOM 687 N N . ASP A 1 83 ? 13.729 -0.917 -21.886 1.00 79.44 83 ASP A N 1
ATOM 688 C CA . ASP A 1 83 ? 14.130 -2.294 -22.194 1.00 79.44 83 ASP A CA 1
ATOM 689 C C . ASP A 1 83 ? 15.300 -2.766 -21.320 1.00 79.44 83 ASP A C 1
ATOM 691 O O . ASP A 1 83 ? 15.269 -3.869 -20.777 1.00 79.44 83 ASP A O 1
ATOM 695 N N . GLU A 1 84 ? 16.315 -1.923 -21.114 1.00 76.38 84 GLU A N 1
ATOM 696 C CA . GLU A 1 84 ? 17.436 -2.229 -20.215 1.00 76.38 84 GLU A CA 1
ATOM 697 C C . GLU A 1 84 ? 16.971 -2.398 -18.763 1.00 76.38 84 GLU A C 1
ATOM 699 O O . GLU A 1 84 ? 17.451 -3.285 -18.056 1.00 76.38 84 GLU A O 1
ATOM 704 N N . PHE A 1 85 ? 15.997 -1.592 -18.330 1.00 77.81 85 PHE A N 1
ATOM 705 C CA . PHE A 1 85 ? 15.375 -1.722 -17.016 1.00 77.81 85 PHE A CA 1
ATOM 706 C C . PHE A 1 85 ? 14.591 -3.033 -16.871 1.00 77.81 85 PHE A C 1
ATOM 708 O O . PHE A 1 85 ? 14.761 -3.728 -15.870 1.00 77.81 85 PHE A O 1
ATOM 715 N N . ILE A 1 86 ? 13.762 -3.400 -17.853 1.00 75.56 86 ILE A N 1
ATOM 716 C CA . ILE A 1 86 ? 12.994 -4.654 -17.830 1.00 75.56 86 ILE A CA 1
ATOM 717 C C . ILE A 1 86 ? 13.926 -5.864 -17.820 1.00 75.56 86 ILE A C 1
ATOM 719 O O . ILE A 1 86 ? 13.722 -6.779 -17.021 1.00 75.56 86 ILE A O 1
ATOM 723 N N . ASN A 1 87 ? 14.979 -5.843 -18.636 1.00 74.38 87 ASN A N 1
ATOM 724 C CA . ASN A 1 87 ? 15.988 -6.897 -18.641 1.00 74.38 87 ASN A CA 1
ATOM 725 C C . ASN A 1 87 ? 16.681 -7.003 -17.275 1.00 74.38 87 ASN A C 1
ATOM 727 O O . ASN A 1 87 ? 16.779 -8.099 -16.734 1.00 74.38 87 ASN A O 1
ATOM 731 N N . GLY A 1 88 ? 17.058 -5.876 -16.660 1.00 70.00 88 G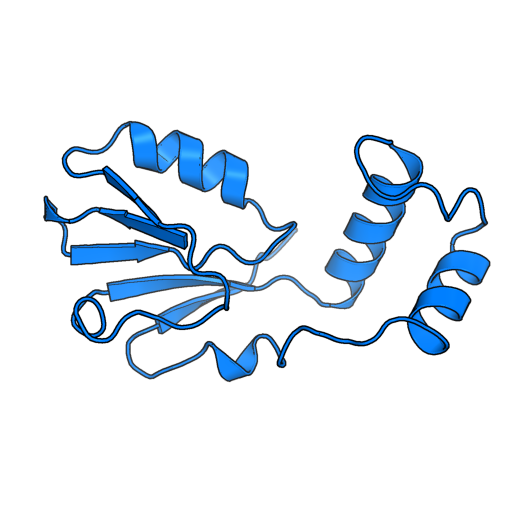LY A N 1
ATOM 732 C CA . GLY A 1 88 ? 17.618 -5.856 -15.306 1.00 70.00 88 GLY A CA 1
ATOM 733 C C . GLY A 1 88 ? 16.658 -6.392 -14.237 1.00 70.00 88 GLY A C 1
ATOM 734 O O . GLY A 1 88 ? 17.085 -7.108 -13.327 1.00 70.00 88 GLY A O 1
ATOM 735 N N . VAL A 1 89 ? 15.356 -6.107 -14.360 1.00 67.69 89 VAL A N 1
ATOM 736 C CA . VAL A 1 89 ? 14.331 -6.664 -13.468 1.00 67.69 89 VAL A CA 1
ATOM 737 C C . VAL A 1 89 ? 14.219 -8.182 -13.640 1.00 67.69 89 VAL A C 1
ATOM 739 O O . VAL A 1 89 ? 14.202 -8.913 -12.652 1.00 67.69 89 VAL A O 1
ATOM 742 N N . ALA A 1 90 ? 14.187 -8.666 -14.883 1.00 62.75 90 ALA A N 1
ATOM 743 C CA . ALA A 1 90 ? 14.058 -10.086 -15.199 1.00 62.75 90 ALA A CA 1
ATOM 744 C C . ALA A 1 90 ? 15.278 -10.919 -14.764 1.00 62.75 90 ALA A C 1
ATOM 746 O O . ALA A 1 90 ? 15.117 -12.086 -14.411 1.00 62.75 90 ALA A O 1
ATOM 747 N N . THR A 1 91 ? 16.485 -10.340 -14.777 1.00 57.38 91 THR A N 1
ATOM 748 C CA . THR A 1 91 ? 17.735 -11.082 -14.535 1.00 57.38 91 THR A CA 1
ATOM 749 C C . THR A 1 91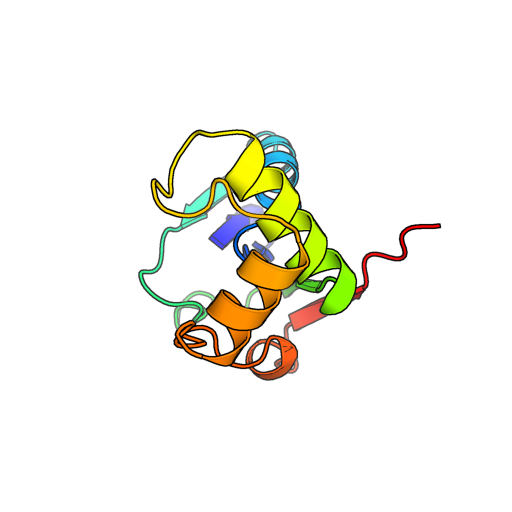 ? 18.367 -10.855 -13.162 1.00 57.38 91 THR A C 1
ATOM 751 O O . THR A 1 91 ? 19.289 -11.586 -12.809 1.00 57.38 91 THR A O 1
ATOM 754 N N . GLY A 1 92 ? 17.945 -9.841 -12.397 1.00 53.72 92 GLY A N 1
ATOM 755 C CA . GLY A 1 92 ? 18.631 -9.459 -11.154 1.00 53.72 92 GLY A CA 1
ATOM 756 C C . GLY A 1 92 ? 17.751 -8.905 -10.037 1.00 53.72 92 GLY A C 1
ATOM 757 O O . GLY A 1 92 ? 18.267 -8.621 -8.956 1.00 53.72 92 GLY A O 1
ATOM 758 N N . PHE A 1 93 ? 16.443 -8.744 -10.252 1.00 53.12 93 PHE A N 1
ATOM 759 C CA . PHE A 1 93 ? 15.539 -8.385 -9.165 1.00 53.12 93 PHE A CA 1
ATOM 760 C C . PHE A 1 93 ? 15.213 -9.649 -8.373 1.00 53.12 93 PHE A C 1
ATOM 762 O O . PHE A 1 93 ? 14.382 -10.460 -8.784 1.00 53.12 93 PHE A O 1
ATOM 769 N N . GLU A 1 94 ? 15.843 -9.826 -7.210 1.00 48.75 94 GLU A N 1
ATOM 770 C CA . GLU A 1 94 ? 15.228 -10.673 -6.196 1.00 48.75 94 GLU A CA 1
ATOM 771 C C . GLU A 1 94 ? 13.871 -10.047 -5.882 1.00 48.75 94 GLU A C 1
ATOM 773 O O . GLU A 1 94 ? 13.774 -8.941 -5.341 1.00 48.75 94 GLU A O 1
ATOM 778 N N . TRP A 1 95 ? 12.801 -10.749 -6.250 1.00 49.47 95 TRP A N 1
ATOM 779 C CA . TRP A 1 95 ? 11.467 -10.465 -5.755 1.00 49.47 95 TRP A CA 1
ATOM 780 C C . TRP A 1 95 ? 11.462 -10.747 -4.246 1.00 49.47 95 TRP A C 1
ATOM 782 O O . TRP A 1 95 ? 10.881 -11.715 -3.774 1.00 49.47 95 TRP A O 1
ATOM 792 N N . HIS A 1 96 ? 12.079 -9.872 -3.447 1.00 43.72 96 HIS A N 1
ATOM 793 C CA . HIS A 1 96 ? 11.992 -9.879 -1.983 1.00 43.72 96 HIS A CA 1
ATOM 794 C C . HIS A 1 96 ? 10.574 -9.572 -1.482 1.00 43.72 96 HIS A C 1
ATOM 796 O O . HIS A 1 96 ? 10.331 -9.397 -0.289 1.00 43.72 96 HIS A O 1
ATOM 802 N N . THR A 1 97 ? 9.612 -9.485 -2.390 1.00 46.84 97 THR A N 1
ATOM 803 C CA . THR A 1 97 ? 8.210 -9.310 -2.091 1.00 46.84 97 THR A CA 1
ATOM 804 C C . THR A 1 97 ? 7.512 -10.618 -2.396 1.00 46.84 97 THR A C 1
ATOM 806 O O . THR A 1 97 ? 7.379 -10.983 -3.563 1.00 46.84 97 THR A O 1
ATOM 809 N N . LYS A 1 98 ? 7.005 -11.282 -1.354 1.00 49.84 98 LYS A N 1
ATOM 810 C CA . LYS A 1 98 ? 5.916 -12.245 -1.526 1.00 49.84 98 LYS A CA 1
ATOM 811 C C . LYS A 1 98 ? 4.851 -11.652 -2.466 1.00 49.84 98 LYS A C 1
ATOM 813 O O . LYS A 1 98 ? 4.636 -10.428 -2.391 1.00 49.84 98 LYS A O 1
ATOM 818 N N . PRO A 1 99 ? 4.211 -12.467 -3.327 1.00 56.25 99 PRO A N 1
ATOM 819 C CA . PRO A 1 99 ? 3.080 -12.041 -4.142 1.00 56.25 99 PRO A CA 1
ATOM 820 C C . PRO A 1 99 ? 2.115 -11.174 -3.334 1.00 56.25 99 PRO A C 1
ATOM 822 O O . PRO A 1 99 ? 1.858 -11.454 -2.166 1.00 56.25 99 PRO A O 1
ATOM 825 N N . GLN A 1 100 ? 1.574 -10.105 -3.928 1.00 58.41 100 GLN A N 1
ATOM 826 C CA . GLN A 1 100 ? 0.648 -9.223 -3.201 1.00 58.41 100 GLN A CA 1
ATOM 827 C C . GLN A 1 100 ? -0.596 -9.969 -2.688 1.00 58.41 100 GLN A C 1
ATOM 829 O O . GLN A 1 100 ? -1.197 -9.562 -1.696 1.00 58.41 100 GLN A O 1
ATOM 834 N N . THR A 1 101 ? -0.930 -11.087 -3.331 1.00 57.47 101 THR A N 1
ATOM 835 C CA . THR A 1 101 ? -1.976 -12.031 -2.934 1.00 57.47 101 THR A CA 1
ATOM 836 C C . THR A 1 101 ? -1.715 -12.698 -1.587 1.00 57.47 101 THR A C 1
ATOM 838 O O . THR A 1 101 ? -2.669 -12.996 -0.879 1.00 57.47 101 THR A O 1
ATOM 841 N N . ASP A 1 102 ? -0.456 -12.862 -1.176 1.00 61.88 102 ASP A N 1
ATOM 842 C CA . ASP A 1 102 ? -0.097 -13.477 0.111 1.00 61.88 102 ASP A CA 1
ATOM 843 C C . ASP A 1 102 ? -0.476 -12.591 1.309 1.00 61.88 102 ASP A C 1
ATOM 845 O O . ASP A 1 102 ? -0.446 -13.039 2.455 1.00 61.88 102 ASP A O 1
ATOM 849 N N . TYR A 1 103 ? -0.819 -11.324 1.055 1.00 60.03 103 TYR A N 1
ATOM 850 C CA . TYR A 1 103 ? -1.302 -10.381 2.064 1.00 60.03 103 TYR A CA 1
ATOM 851 C C . TYR A 1 103 ? -2.831 -10.336 2.154 1.00 60.03 103 TYR A C 1
ATOM 853 O O . TYR A 1 103 ? -3.364 -9.626 3.004 1.00 60.03 103 TYR A O 1
ATOM 861 N N . ILE A 1 104 ? -3.542 -11.065 1.288 1.00 63.41 104 ILE A N 1
ATOM 862 C CA . ILE A 1 104 ? -5.001 -11.144 1.303 1.00 63.41 104 ILE A CA 1
ATOM 863 C C . ILE A 1 104 ? -5.399 -12.257 2.275 1.00 63.41 104 ILE A C 1
ATOM 865 O O . ILE A 1 104 ? -5.423 -13.438 1.937 1.00 63.41 104 ILE A O 1
ATOM 869 N N . THR A 1 105 ? -5.699 -11.873 3.512 1.00 66.44 105 THR A N 1
ATOM 870 C CA . THR A 1 105 ? -6.297 -12.745 4.532 1.00 66.44 105 THR A CA 1
ATOM 871 C C . THR A 1 105 ? -7.786 -12.412 4.703 1.00 66.44 105 THR A C 1
ATOM 873 O O . THR A 1 105 ? -8.225 -11.353 4.255 1.00 66.44 105 THR A O 1
ATOM 876 N N . PRO A 1 106 ? -8.601 -13.259 5.365 1.00 68.62 106 PRO A N 1
ATOM 877 C CA . PRO A 1 106 ? -10.047 -13.020 5.498 1.00 68.62 106 PRO A CA 1
ATOM 878 C C . PRO A 1 106 ? -10.435 -11.674 6.139 1.00 68.62 106 PRO A C 1
ATOM 880 O O . PRO A 1 106 ? -11.527 -11.165 5.909 1.00 68.62 106 PRO A O 1
ATOM 883 N N . ASN A 1 107 ? -9.546 -11.088 6.944 1.00 74.62 107 ASN A N 1
ATOM 884 C CA . ASN A 1 107 ? -9.710 -9.790 7.608 1.00 74.62 107 ASN A CA 1
ATOM 885 C C . ASN A 1 107 ? -9.121 -8.601 6.820 1.00 74.62 107 ASN A C 1
ATOM 887 O O . ASN A 1 107 ? -9.125 -7.475 7.324 1.00 74.62 107 ASN A O 1
ATOM 891 N N . VAL A 1 108 ? -8.613 -8.829 5.605 1.00 78.88 108 VAL A N 1
ATOM 892 C CA . VAL A 1 108 ? -8.044 -7.795 4.736 1.00 78.88 108 VAL A CA 1
ATOM 893 C C . VAL A 1 108 ? -9.008 -7.510 3.594 1.00 78.88 108 VAL A C 1
ATOM 895 O O . VAL A 1 108 ? -9.309 -8.363 2.763 1.00 78.88 108 VAL A O 1
ATOM 898 N N . ARG A 1 109 ? -9.460 -6.262 3.524 1.00 80.94 109 ARG A N 1
ATOM 899 C CA . ARG A 1 109 ? -10.159 -5.718 2.367 1.00 80.94 109 ARG A CA 1
ATOM 900 C C . ARG A 1 109 ? -9.125 -5.181 1.379 1.00 80.94 109 ARG A C 1
ATOM 902 O O . ARG A 1 109 ? -8.229 -4.416 1.747 1.00 80.94 109 ARG A O 1
ATOM 909 N N . CYS A 1 110 ? -9.253 -5.618 0.133 1.00 74.00 110 CYS A N 1
ATOM 910 C CA . CYS A 1 110 ? -8.362 -5.270 -0.964 1.00 74.00 110 CYS A CA 1
ATOM 911 C C . CYS A 1 110 ? -9.130 -4.446 -1.997 1.00 74.00 110 CYS A C 1
ATOM 913 O O . CYS A 1 110 ? -10.217 -4.850 -2.410 1.00 74.00 110 CYS A O 1
ATOM 915 N N . TRP A 1 111 ? -8.547 -3.332 -2.438 1.00 74.12 111 TRP A N 1
ATOM 916 C CA . TRP A 1 111 ? -9.034 -2.599 -3.608 1.00 74.12 111 TRP A CA 1
ATOM 917 C C . TRP A 1 111 ? -7.972 -2.618 -4.697 1.00 74.12 111 TRP A C 1
ATOM 919 O O . TRP A 1 111 ? -6.772 -2.499 -4.425 1.00 74.12 111 TRP A O 1
ATOM 929 N N . THR A 1 112 ? -8.441 -2.779 -5.926 1.00 65.12 112 THR A N 1
ATOM 930 C CA . THR A 1 112 ? -7.663 -2.550 -7.135 1.00 65.12 112 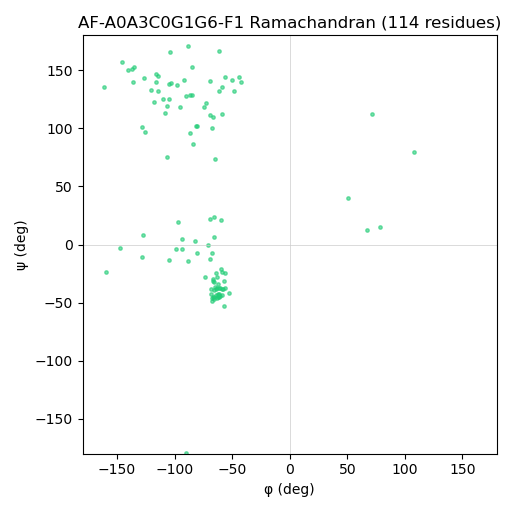THR A CA 1
ATOM 931 C C . THR A 1 112 ? -7.730 -1.072 -7.469 1.00 65.12 112 THR A C 1
ATOM 933 O O . THR A 1 112 ? -8.821 -0.503 -7.518 1.00 65.12 112 THR A O 1
ATOM 936 N N . ASP A 1 113 ? -6.572 -0.461 -7.685 1.00 62.84 113 ASP A N 1
ATOM 937 C CA . ASP A 1 113 ? -6.503 0.863 -8.294 1.00 62.84 113 ASP A CA 1
ATOM 938 C C . ASP A 1 113 ? -6.976 0.728 -9.750 1.00 62.84 113 ASP A C 1
ATOM 940 O O . ASP A 1 113 ? -6.263 0.176 -10.587 1.00 62.84 113 ASP A O 1
ATOM 944 N N . VAL A 1 114 ? -8.230 1.097 -10.017 1.00 49.09 114 VAL A N 1
ATOM 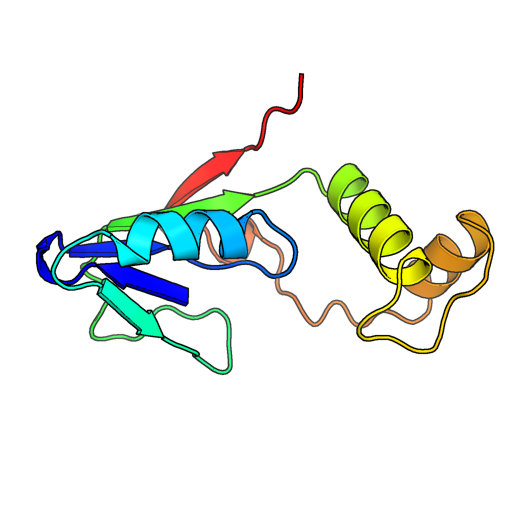945 C CA . VAL A 1 114 ? -8.763 1.225 -11.379 1.00 49.09 114 VAL A CA 1
ATOM 946 C C . VAL A 1 114 ? -8.358 2.613 -11.854 1.00 49.09 114 VAL A C 1
ATOM 948 O O . VAL A 1 114 ? -9.068 3.591 -11.634 1.00 49.09 114 VAL A O 1
ATOM 951 N N . SER A 1 115 ? -7.153 2.704 -12.410 1.00 50.00 115 SER A N 1
ATOM 952 C CA . SER A 1 115 ? -6.757 3.853 -13.214 1.00 50.00 115 SER A CA 1
ATOM 953 C C . SER A 1 115 ? -7.619 3.831 -14.484 1.00 50.00 115 SER A C 1
ATOM 955 O O . SER A 1 115 ? -7.451 2.923 -15.297 1.00 50.00 115 SER A O 1
ATOM 957 N N . ASP A 1 116 ? -8.559 4.769 -14.627 1.00 35.06 116 ASP A N 1
ATOM 958 C CA . ASP A 1 116 ? -9.220 5.054 -15.915 1.00 35.06 116 ASP A CA 1
ATOM 959 C C . ASP A 1 116 ? -8.243 5.715 -16.908 1.00 35.06 116 ASP A C 1
ATOM 961 O O . ASP A 1 116 ? -7.436 6.577 -16.473 1.00 35.06 116 ASP A O 1
#

Sequence (116 aa):
MFVIHTKRKGFIHIPRTAGRFIESQCRLLEGFQSIRPHHTHIPENLKDYEWHTLVRDPVERVISIYRHSQGGADMTRHKGTFDEFINGVATGFEWHTKPQTDYITPNVRCWTDVSD

Nearest PDB structures (foldseek):
  7owe-assembly2_A  TM=4.827E-01  e=3.170E-01  Candidatus Odinarchaeum yellowstonii
  3cm0-assembly1_A  TM=5.821E-01  e=3.058E+00  Thermus thermophilus
  8k6n-assembly1_A  TM=3.230E-01  e=7.274E+00  Homo sapiens

pLDDT: mean 70.91, std 12.97, range [35.06, 90.56]

Solvent-accessible surface area (backbone atoms only — not comparable to full-atom values): 7233 Å² total; per-residue (Å²): 63,39,36,27,61,80,74,41,35,32,37,55,57,51,88,94,52,70,41,70,60,50,49,60,60,44,67,75,40,76,52,49,46,83,45,84,66,98,54,100,66,80,55,80,96,53,62,90,29,49,31,37,36,74,47,66,55,69,68,60,48,52,52,52,49,52,57,48,42,69,64,68,90,79,69,96,78,57,93,62,55,72,66,56,47,51,51,46,47,76,74,68,52,76,73,88,58,75,62,78,68,80,68,64,46,98,57,40,50,77,44,72,66,79,80,129